Protein AF-A0A1E3VII5-F1 (afdb_monomer)

Mean predicted aligned error: 8.25 Å

Secondary structure (DSSP, 8-state):
----PPPP-TTTS-HHHHHHHHHHHHHSTT---PPPPHHHHHHHHHHHHH--SS--PPP-

Foldseek 3Di:
DPPPDDDDCLVPDQLVRVQVVVQCVCVPPPHDDDGGDSVNSVVVSVVVVVVPPDDDDDDD

Structure (mmCIF, N/CA/C/O backbone):
data_AF-A0A1E3VII5-F1
#
_entry.id   AF-A0A1E3VII5-F1
#
loop_
_atom_site.group_PDB
_atom_site.id
_atom_site.type_symbol
_atom_site.label_atom_id
_atom_site.label_alt_id
_atom_site.label_comp_id
_atom_site.label_asym_id
_atom_site.label_entity_id
_atom_site.label_seq_id
_atom_site.pdbx_PDB_ins_code
_atom_site.Cartn_x
_atom_site.Cartn_y
_atom_site.Cartn_z
_atom_site.occupancy
_atom_site.B_iso_or_equiv
_atom_site.auth_seq_id
_atom_site.auth_comp_id
_atom_site.auth_asym_id
_atom_site.auth_atom_id
_atom_site.pdbx_PDB_model_num
ATOM 1 N N . MET A 1 1 ? 18.007 22.213 2.466 1.00 47.22 1 MET A N 1
ATOM 2 C CA . MET A 1 1 ? 17.978 20.746 2.627 1.00 47.22 1 MET A CA 1
ATOM 3 C C . MET A 1 1 ? 16.603 20.349 3.133 1.00 47.22 1 MET A C 1
ATOM 5 O O . MET A 1 1 ? 16.268 20.685 4.264 1.00 47.22 1 MET A O 1
ATOM 9 N N . GLY A 1 2 ? 15.766 19.750 2.282 1.00 63.66 2 GLY A N 1
ATOM 10 C CA . GLY A 1 2 ? 14.476 19.214 2.721 1.00 63.66 2 GLY A CA 1
ATOM 11 C C . GLY A 1 2 ? 14.729 18.100 3.732 1.00 63.66 2 GLY A C 1
ATOM 12 O O . GLY A 1 2 ? 15.584 17.250 3.501 1.00 63.66 2 GLY A O 1
ATOM 13 N N . ARG A 1 3 ? 14.053 18.140 4.881 1.00 66.12 3 ARG A N 1
ATOM 14 C CA . ARG A 1 3 ? 14.144 17.075 5.884 1.00 66.12 3 ARG A CA 1
ATOM 15 C C . ARG A 1 3 ? 13.623 15.813 5.188 1.00 66.12 3 ARG A C 1
ATOM 17 O O . ARG A 1 3 ? 12.447 15.791 4.848 1.00 66.12 3 ARG A O 1
ATOM 24 N N . GLY A 1 4 ? 14.475 14.828 4.900 1.00 80.62 4 GLY A N 1
ATOM 25 C CA . GLY A 1 4 ? 14.142 13.596 4.158 1.00 80.62 4 GLY A CA 1
ATOM 26 C C . GLY A 1 4 ? 13.198 12.642 4.904 1.00 80.62 4 GLY A C 1
ATOM 27 O O . GLY A 1 4 ? 13.331 11.430 4.801 1.00 80.62 4 GLY A O 1
ATOM 28 N N . ILE A 1 5 ? 12.287 13.189 5.702 1.00 83.50 5 ILE A N 1
ATOM 29 C CA . ILE A 1 5 ? 11.284 12.479 6.480 1.00 83.50 5 ILE A CA 1
ATOM 30 C C . ILE A 1 5 ? 10.008 12.380 5.652 1.00 83.50 5 ILE A C 1
ATOM 32 O O . ILE A 1 5 ? 9.470 13.390 5.197 1.00 83.50 5 ILE A O 1
ATOM 36 N N . MET A 1 6 ? 9.521 11.156 5.469 1.00 86.69 6 MET A N 1
ATOM 37 C CA . MET A 1 6 ? 8.203 10.914 4.895 1.00 86.69 6 MET A CA 1
ATOM 38 C C . MET A 1 6 ? 7.140 11.348 5.921 1.00 86.69 6 MET A C 1
ATOM 40 O O . MET A 1 6 ? 7.134 10.823 7.035 1.00 86.69 6 MET A O 1
ATOM 44 N N . PRO A 1 7 ? 6.246 12.298 5.592 1.00 86.25 7 PRO A N 1
ATOM 45 C CA . PRO A 1 7 ? 5.138 12.653 6.471 1.00 86.25 7 PRO A CA 1
ATOM 46 C C . PRO A 1 7 ? 4.193 11.468 6.684 1.00 86.25 7 PRO A C 1
ATOM 48 O O . PRO A 1 7 ? 4.008 10.646 5.789 1.00 86.25 7 PRO A O 1
ATOM 51 N N . ALA A 1 8 ? 3.541 11.409 7.845 1.00 88.19 8 ALA A N 1
ATOM 52 C CA . ALA A 1 8 ? 2.484 10.433 8.073 1.00 88.19 8 ALA A CA 1
ATOM 53 C C . ALA A 1 8 ? 1.244 10.766 7.224 1.00 88.19 8 ALA A C 1
ATOM 55 O O . ALA A 1 8 ? 0.799 11.915 7.172 1.00 88.19 8 ALA A O 1
ATOM 56 N N . PHE A 1 9 ? 0.661 9.742 6.598 1.00 90.12 9 PHE A N 1
ATOM 57 C CA . PHE A 1 9 ? -0.565 9.856 5.796 1.00 90.12 9 PHE A CA 1
ATOM 58 C C . PHE A 1 9 ? -1.787 9.200 6.457 1.00 90.12 9 PHE A C 1
ATOM 60 O O . PHE A 1 9 ? -2.862 9.209 5.862 1.00 90.12 9 PHE A O 1
ATOM 67 N N . LYS A 1 10 ? -1.652 8.671 7.687 1.00 86.19 10 LYS A N 1
ATOM 68 C CA . LYS A 1 10 ? -2.711 7.906 8.378 1.00 86.19 10 LYS A CA 1
ATOM 69 C C . LYS A 1 10 ? -4.039 8.672 8.475 1.00 86.19 10 LYS A C 1
ATOM 71 O O . LYS A 1 10 ? -5.096 8.076 8.315 1.00 86.19 10 LYS A O 1
ATOM 76 N N . ASP A 1 11 ? -3.962 9.987 8.683 1.00 88.50 11 ASP A N 1
ATOM 77 C CA . ASP A 1 11 ? -5.124 10.867 8.866 1.00 88.50 11 ASP A CA 1
ATOM 78 C C . ASP A 1 11 ? -5.605 11.501 7.549 1.00 88.50 11 ASP A C 1
ATOM 80 O O . ASP A 1 11 ? -6.565 12.266 7.538 1.00 88.50 11 ASP A O 1
ATOM 84 N N . ARG A 1 12 ? -4.910 11.233 6.435 1.00 92.81 12 ARG A N 1
ATOM 85 C CA . ARG A 1 12 ? -5.184 11.836 5.121 1.00 92.81 12 ARG A CA 1
ATOM 86 C C . ARG A 1 12 ? -5.757 10.853 4.112 1.00 92.81 12 ARG A C 1
ATOM 88 O O . ARG A 1 12 ? -6.393 11.302 3.169 1.00 92.81 12 ARG A O 1
ATOM 95 N N . LEU A 1 13 ? -5.489 9.560 4.282 1.00 95.31 13 LEU A N 1
ATOM 96 C CA . LEU A 1 13 ? -5.907 8.508 3.362 1.00 95.31 13 LEU A CA 1
ATOM 97 C C . LEU A 1 13 ? -6.697 7.421 4.103 1.00 95.31 13 LEU A C 1
ATOM 99 O O . LEU A 1 13 ? -6.312 6.950 5.183 1.00 95.31 13 LEU A O 1
ATOM 103 N N . SER A 1 14 ? -7.7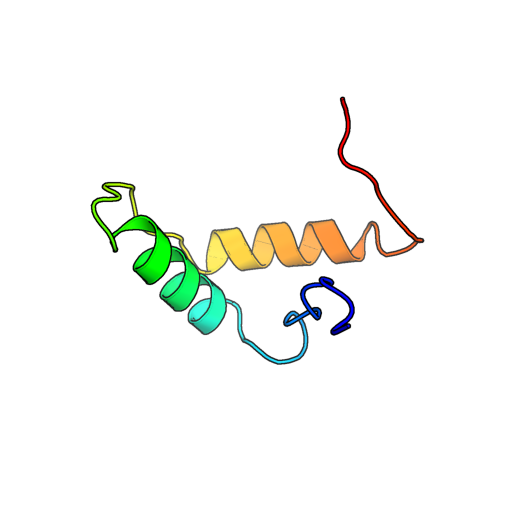91 6.991 3.485 1.00 96.44 14 SER A N 1
ATOM 104 C CA . SER A 1 14 ? -8.563 5.815 3.890 1.00 96.44 14 SER A CA 1
ATOM 105 C C . SER A 1 14 ? -7.775 4.514 3.676 1.00 96.44 14 SER A C 1
ATOM 107 O O . SER A 1 14 ? -6.745 4.485 3.000 1.00 96.44 14 SER A O 1
ATOM 109 N N . ASP A 1 15 ? -8.240 3.409 4.266 1.00 96.12 15 ASP A N 1
ATOM 110 C CA . ASP A 1 15 ? -7.6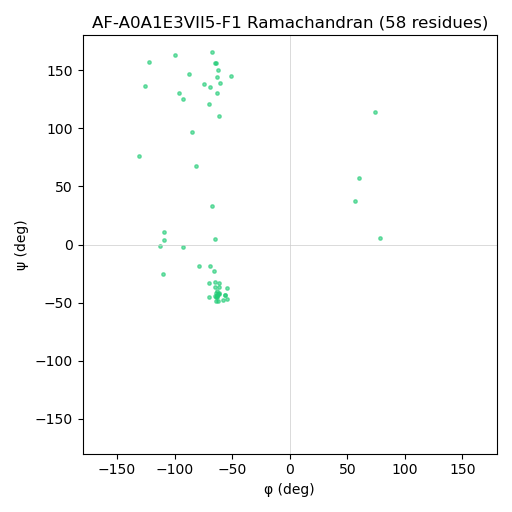10 2.090 4.083 1.00 96.12 15 ASP A CA 1
ATOM 111 C C . ASP A 1 15 ? -7.630 1.625 2.621 1.00 96.12 15 ASP A C 1
ATOM 113 O O . ASP A 1 15 ? -6.689 0.981 2.156 1.00 96.12 15 ASP A O 1
ATOM 117 N N . GLU A 1 16 ? -8.679 1.988 1.886 1.00 97.44 16 GLU A N 1
ATOM 118 C CA . GLU A 1 16 ? -8.856 1.672 0.469 1.00 97.44 16 GLU A CA 1
ATOM 119 C C . GLU A 1 16 ? -7.874 2.450 -0.408 1.00 97.44 16 GLU A C 1
ATOM 121 O O . GLU A 1 16 ? -7.208 1.862 -1.259 1.00 97.44 16 GLU A O 1
ATOM 126 N N . GLU A 1 17 ? -7.711 3.752 -0.162 1.0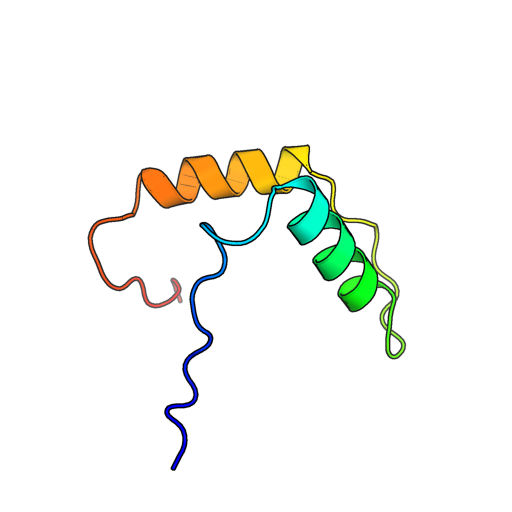0 97.81 17 GLU A N 1
ATOM 127 C CA . GLU A 1 17 ? -6.751 4.585 -0.895 1.00 97.81 17 GLU A CA 1
ATOM 128 C C . GLU A 1 17 ? -5.309 4.139 -0.645 1.00 97.81 17 GLU A C 1
ATOM 130 O O . GLU A 1 17 ? -4.517 4.039 -1.583 1.00 97.81 17 GLU A O 1
ATOM 135 N N . ILE A 1 18 ? -4.964 3.808 0.604 1.00 96.50 18 ILE A N 1
ATOM 136 C CA . ILE A 1 18 ? -3.635 3.276 0.930 1.00 96.50 18 ILE A CA 1
ATOM 137 C C . ILE A 1 18 ? -3.408 1.936 0.223 1.00 96.50 18 ILE A C 1
ATOM 139 O O . ILE A 1 18 ? -2.342 1.729 -0.358 1.00 96.50 18 ILE A O 1
ATOM 143 N N . ALA A 1 19 ? -4.396 1.037 0.236 1.00 97.62 19 ALA A N 1
ATOM 144 C CA . ALA A 1 19 ? -4.306 -0.247 -0.451 1.00 97.62 19 ALA A CA 1
ATOM 145 C C . ALA A 1 19 ? -4.132 -0.081 -1.970 1.00 97.62 19 ALA A C 1
ATOM 147 O O . ALA A 1 19 ? -3.296 -0.763 -2.569 1.00 97.62 19 ALA A O 1
ATOM 148 N N . ALA A 1 20 ? -4.856 0.855 -2.587 1.00 97.94 20 ALA A N 1
ATOM 149 C CA . ALA A 1 20 ? -4.749 1.152 -4.012 1.00 97.94 20 ALA A CA 1
ATOM 150 C C . ALA A 1 20 ? -3.363 1.704 -4.382 1.00 97.94 20 ALA A C 1
ATOM 152 O O . ALA A 1 20 ? -2.721 1.190 -5.299 1.00 97.94 20 ALA A O 1
ATOM 153 N N . VAL A 1 21 ? -2.859 2.694 -3.636 1.00 96.62 21 VAL A N 1
ATOM 154 C CA . VAL A 1 21 ? -1.525 3.274 -3.867 1.00 96.62 21 VAL A CA 1
ATOM 155 C C . VAL A 1 21 ? -0.429 2.228 -3.650 1.00 96.62 21 VAL A C 1
ATOM 157 O O . VAL A 1 21 ? 0.474 2.100 -4.476 1.00 96.62 21 VAL A O 1
ATOM 160 N N . ALA A 1 22 ? -0.511 1.441 -2.575 1.00 96.25 22 ALA A N 1
ATOM 161 C CA . ALA A 1 22 ? 0.462 0.389 -2.289 1.00 96.25 22 ALA A CA 1
ATOM 162 C C . ALA A 1 22 ? 0.460 -0.705 -3.365 1.00 96.25 22 ALA A C 1
ATOM 164 O O . ALA A 1 22 ? 1.525 -1.175 -3.768 1.00 96.25 22 ALA A O 1
ATOM 165 N N . THR A 1 23 ? -0.723 -1.081 -3.858 1.00 97.88 23 THR A N 1
ATOM 166 C CA . THR A 1 23 ? -0.866 -2.025 -4.972 1.00 97.88 23 THR A CA 1
ATOM 167 C C . THR A 1 23 ? -0.232 -1.466 -6.237 1.00 97.88 23 THR A C 1
ATOM 169 O O . THR A 1 23 ? 0.599 -2.144 -6.831 1.00 97.88 23 THR A O 1
ATOM 172 N N . TYR A 1 24 ? -0.539 -0.215 -6.595 1.00 97.00 24 TYR A N 1
ATOM 173 C CA . TYR A 1 24 ? 0.068 0.444 -7.748 1.00 97.00 24 TYR A CA 1
ATOM 174 C C . TYR A 1 24 ? 1.597 0.409 -7.668 1.00 97.00 24 TYR A C 1
ATOM 176 O O . TYR A 1 24 ? 2.245 0.007 -8.626 1.00 97.00 24 TYR A O 1
ATOM 184 N N . ILE A 1 25 ? 2.187 0.744 -6.517 1.00 96.19 25 ILE A N 1
ATOM 185 C CA . ILE A 1 25 ? 3.645 0.697 -6.328 1.00 96.19 25 ILE A CA 1
ATOM 186 C C . ILE A 1 25 ? 4.192 -0.733 -6.486 1.00 96.19 25 ILE A C 1
ATOM 188 O O . ILE A 1 25 ? 5.223 -0.928 -7.132 1.00 96.19 25 ILE A O 1
ATOM 192 N N . ARG A 1 26 ? 3.501 -1.736 -5.927 1.00 97.12 26 ARG A N 1
ATOM 193 C CA . ARG A 1 26 ? 3.885 -3.158 -5.986 1.00 97.12 26 ARG A CA 1
ATOM 194 C C . ARG A 1 26 ? 3.843 -3.778 -7.377 1.00 97.12 26 ARG A C 1
ATOM 196 O O . ARG A 1 26 ? 4.500 -4.793 -7.575 1.00 97.12 26 ARG A O 1
ATOM 203 N N . THR A 1 27 ? 3.076 -3.208 -8.296 1.00 97.44 27 THR A N 1
ATOM 204 C CA . THR A 1 27 ? 2.932 -3.722 -9.667 1.00 97.44 27 THR A CA 1
ATOM 205 C C . THR A 1 27 ? 3.534 -2.783 -10.713 1.00 97.44 27 THR A C 1
ATOM 207 O O . THR A 1 27 ? 3.465 -3.052 -11.909 1.00 97.44 27 THR A O 1
ATOM 210 N N . SER A 1 28 ? 4.075 -1.639 -10.288 1.00 97.12 28 SER A N 1
ATOM 211 C CA . SER A 1 28 ? 4.678 -0.641 -11.174 1.00 97.12 28 SER A CA 1
ATOM 212 C C . SER A 1 28 ? 6.194 -0.765 -11.200 1.00 97.12 28 SER A C 1
ATOM 214 O O . SER A 1 28 ? 6.807 -1.356 -10.315 1.00 97.12 28 SER A O 1
ATOM 216 N N . TRP A 1 29 ? 6.810 -0.159 -12.216 1.00 96.12 29 TRP A N 1
ATOM 217 C CA . TRP A 1 29 ? 8.269 -0.069 -12.354 1.00 96.12 29 TRP A CA 1
ATOM 218 C C . TRP A 1 29 ? 8.984 -1.427 -12.359 1.00 96.12 29 TRP A C 1
ATOM 220 O O . TRP A 1 29 ? 10.079 -1.562 -11.824 1.00 96.12 29 TRP A O 1
ATOM 230 N N . GLY A 1 30 ? 8.362 -2.429 -12.986 1.00 96.38 30 GLY A N 1
ATOM 231 C CA . GLY A 1 30 ? 8.928 -3.775 -13.101 1.00 96.38 30 GLY A CA 1
ATOM 232 C C . GLY A 1 30 ? 8.786 -4.629 -11.840 1.00 96.38 30 GLY A C 1
ATOM 233 O O . GLY A 1 30 ? 9.304 -5.741 -11.815 1.00 96.38 30 GLY A O 1
ATOM 234 N N . ASN A 1 31 ? 8.085 -4.140 -10.812 1.00 95.81 31 ASN A N 1
ATOM 235 C CA . ASN A 1 31 ? 7.685 -4.959 -9.677 1.00 95.81 31 ASN A CA 1
ATOM 236 C C . ASN A 1 31 ? 6.530 -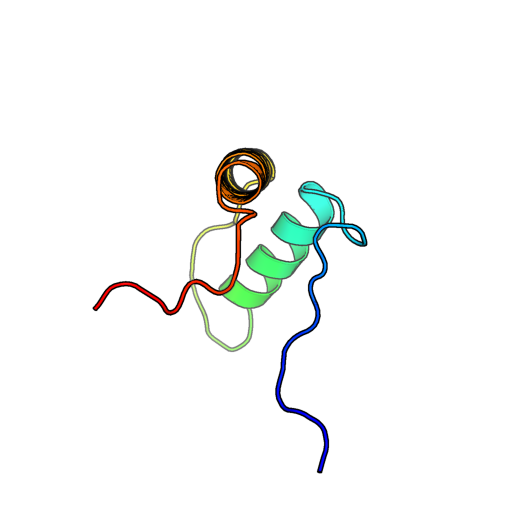5.892 -10.083 1.00 95.81 31 ASN A C 1
ATOM 238 O O . ASN A 1 31 ? 5.595 -5.454 -10.752 1.00 95.81 31 ASN A O 1
ATOM 242 N N . ASP A 1 32 ? 6.576 -7.150 -9.643 1.00 95.50 32 ASP A N 1
ATOM 243 C CA . ASP A 1 32 ? 5.533 -8.154 -9.897 1.00 95.50 32 ASP A CA 1
ATOM 244 C C . ASP A 1 32 ? 5.141 -8.846 -8.585 1.00 95.50 32 ASP A C 1
ATOM 246 O O . ASP A 1 32 ? 5.582 -9.948 -8.256 1.00 95.50 32 ASP A O 1
ATOM 250 N N . PHE A 1 33 ? 4.364 -8.133 -7.766 1.00 95.81 33 PHE A N 1
ATOM 251 C CA . PHE A 1 33 ? 3.846 -8.635 -6.495 1.00 95.81 33 PHE A CA 1
ATOM 252 C C . PHE A 1 33 ? 2.319 -8.588 -6.456 1.00 95.81 33 PHE A C 1
ATOM 254 O O . PHE A 1 33 ? 1.675 -7.779 -7.121 1.00 95.81 33 PHE A O 1
ATOM 261 N N . GLY A 1 34 ? 1.731 -9.420 -5.594 1.00 94.88 34 GLY A N 1
ATOM 262 C CA . GLY A 1 34 ? 0.284 -9.448 -5.388 1.00 94.88 34 GLY A CA 1
ATOM 263 C C . GLY A 1 34 ? -0.287 -8.156 -4.774 1.00 94.88 34 GLY A C 1
ATOM 264 O O . GLY A 1 34 ? 0.430 -7.427 -4.065 1.00 94.88 34 GLY A O 1
ATOM 265 N N . PRO A 1 35 ? -1.592 -7.900 -4.996 1.00 96.44 35 PRO A N 1
ATOM 266 C CA . PRO A 1 35 ? -2.268 -6.701 -4.519 1.00 96.44 35 PRO A CA 1
ATOM 267 C C . PRO A 1 35 ? -2.313 -6.635 -2.991 1.00 96.44 35 PRO A C 1
ATOM 269 O O . PRO A 1 35 ? -2.241 -7.645 -2.287 1.00 96.44 35 PRO A O 1
ATOM 272 N N . VAL A 1 36 ? -2.451 -5.418 -2.475 1.00 97.12 36 VAL A N 1
ATOM 273 C CA . VAL A 1 36 ? -2.673 -5.153 -1.053 1.00 97.12 36 VAL A CA 1
ATOM 274 C C . VAL A 1 36 ? -4.172 -4.988 -0.821 1.00 97.12 36 VAL A C 1
ATOM 276 O O . VAL A 1 36 ? -4.824 -4.229 -1.531 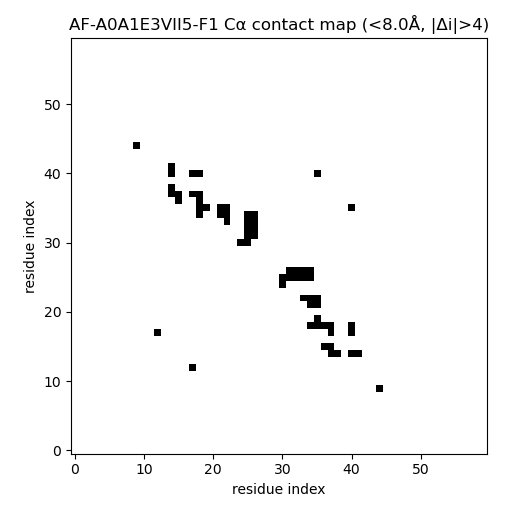1.00 97.12 36 VAL A O 1
ATOM 279 N N . SER A 1 37 ? -4.725 -5.687 0.173 1.00 97.56 37 SER A N 1
ATOM 280 C CA . SER A 1 37 ? -6.132 -5.540 0.560 1.00 97.56 37 SER A CA 1
ATOM 281 C C . SER A 1 37 ? -6.320 -4.421 1.585 1.00 97.56 37 SER A C 1
ATOM 283 O O . SER A 1 37 ? -5.479 -4.218 2.462 1.00 97.56 37 SER A O 1
ATOM 285 N N . SER A 1 38 ? -7.461 -3.732 1.526 1.00 96.69 38 SER A N 1
ATOM 286 C CA . SER A 1 38 ? -7.840 -2.713 2.517 1.00 96.69 38 SER A CA 1
ATOM 287 C C . SER A 1 38 ? -7.966 -3.297 3.927 1.00 96.69 38 SER A C 1
ATOM 289 O O . SER A 1 38 ? -7.523 -2.673 4.887 1.00 96.69 38 SER A O 1
ATOM 291 N N . THR A 1 39 ? -8.458 -4.535 4.064 1.00 97.19 39 THR A N 1
ATOM 292 C CA . THR A 1 39 ? -8.506 -5.253 5.350 1.00 97.19 39 THR A CA 1
ATOM 293 C C . THR A 1 39 ? -7.126 -5.359 5.991 1.00 97.19 39 THR A C 1
ATOM 295 O O . THR A 1 39 ? -6.975 -5.086 7.179 1.00 97.19 39 THR A O 1
ATOM 298 N N . ARG A 1 40 ? -6.095 -5.680 5.199 1.00 95.94 40 ARG A N 1
ATOM 299 C CA . ARG A 1 40 ? -4.724 -5.766 5.705 1.00 95.94 40 ARG A CA 1
ATOM 300 C C . ARG A 1 40 ? -4.204 -4.408 6.174 1.00 95.94 40 ARG A C 1
ATOM 302 O O . ARG A 1 40 ? -3.478 -4.343 7.163 1.00 95.94 40 ARG A O 1
ATOM 309 N N . VAL A 1 41 ? -4.567 -3.327 5.483 1.00 95.88 41 VAL A N 1
ATOM 310 C CA . VAL A 1 41 ? -4.212 -1.966 5.909 1.00 95.88 41 VAL A CA 1
ATOM 311 C C . VAL A 1 41 ? -4.897 -1.621 7.233 1.00 95.88 41 VAL A C 1
ATOM 313 O O . VAL A 1 41 ? -4.226 -1.135 8.141 1.00 95.88 41 VAL A O 1
ATOM 316 N N . ALA A 1 42 ? -6.184 -1.942 7.383 1.00 95.31 42 ALA A N 1
ATOM 317 C CA . ALA A 1 42 ? -6.944 -1.690 8.607 1.00 95.31 42 ALA A CA 1
ATOM 318 C C . ALA A 1 42 ? -6.365 -2.440 9.824 1.00 95.31 42 ALA A C 1
ATOM 320 O O . ALA A 1 42 ? -6.217 -1.861 10.903 1.00 95.31 42 ALA A O 1
ATOM 321 N N . GLU A 1 43 ? -5.976 -3.70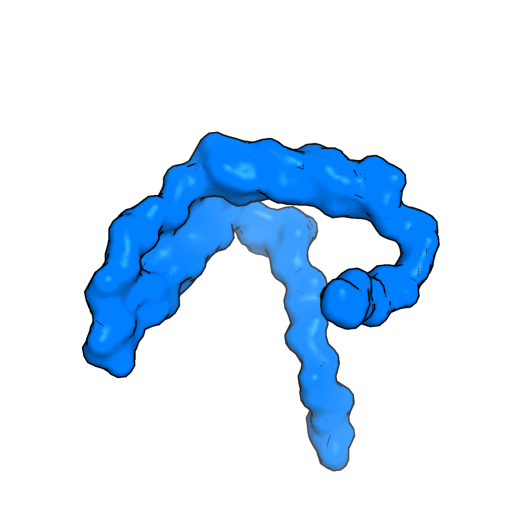8 9.650 1.00 95.12 43 GLU A N 1
ATOM 322 C CA . GLU A 1 43 ? -5.293 -4.501 10.684 1.00 95.12 43 GLU A CA 1
ATOM 323 C C . GLU A 1 43 ? -3.992 -3.829 11.144 1.00 95.12 43 GLU A C 1
ATOM 325 O O . GLU A 1 43 ? -3.761 -3.656 12.344 1.00 95.12 43 GLU A O 1
ATOM 330 N N . ILE A 1 44 ? -3.163 -3.394 10.190 1.00 93.12 44 ILE A N 1
ATOM 331 C CA . ILE A 1 44 ? -1.903 -2.706 10.486 1.00 93.12 44 ILE A CA 1
ATOM 332 C C . ILE A 1 44 ? -2.179 -1.371 11.185 1.00 93.12 44 ILE A C 1
ATOM 334 O O . ILE A 1 44 ? -1.554 -1.079 12.205 1.00 93.12 44 ILE A O 1
ATOM 338 N N . ARG A 1 45 ? -3.144 -0.583 10.699 1.00 91.12 45 ARG A N 1
ATOM 339 C CA . ARG A 1 45 ? -3.532 0.704 11.292 1.00 91.12 45 ARG A CA 1
ATOM 340 C C . ARG A 1 45 ? -3.929 0.544 12.758 1.00 91.12 45 ARG A C 1
ATOM 342 O O . ARG A 1 45 ? -3.480 1.323 13.596 1.00 91.12 45 ARG A O 1
ATOM 349 N N . LYS A 1 46 ? -4.701 -0.497 13.080 1.00 91.06 46 LYS A N 1
ATOM 350 C CA . LYS A 1 46 ? -5.074 -0.829 14.459 1.00 91.06 46 LYS A CA 1
ATOM 351 C C . LY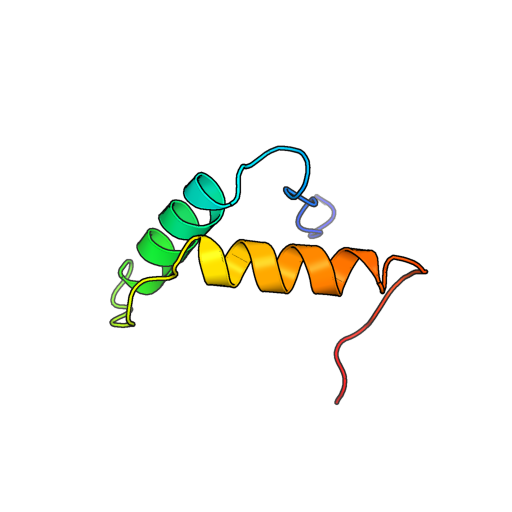S A 1 46 ? -3.850 -1.178 15.312 1.00 91.06 46 LYS A C 1
ATOM 353 O O . LYS A 1 46 ? -3.728 -0.677 16.426 1.00 91.06 46 LYS A O 1
ATOM 358 N N . SER A 1 47 ? -2.912 -1.963 14.779 1.00 88.81 47 SER A N 1
ATOM 359 C CA . SER A 1 47 ? -1.672 -2.304 15.498 1.00 88.81 47 SER A CA 1
ATOM 360 C C . SER A 1 47 ? -0.763 -1.088 15.750 1.00 88.81 47 SER A C 1
ATOM 362 O O . SER A 1 47 ? -0.126 -0.990 16.795 1.00 88.81 47 SER A O 1
ATOM 364 N N . MET A 1 48 ? -0.759 -0.103 14.845 1.00 81.38 48 MET A N 1
ATOM 365 C CA . MET A 1 48 ? 0.016 1.134 15.000 1.00 81.38 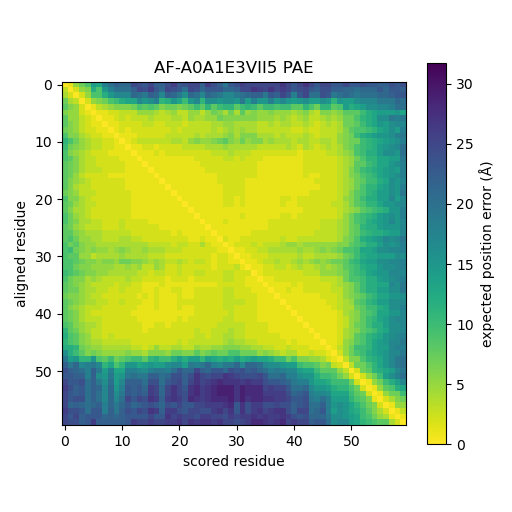48 MET A CA 1
ATOM 366 C C . MET A 1 48 ? -0.533 2.045 16.102 1.00 81.38 48 MET A C 1
ATOM 368 O O . MET A 1 48 ? 0.249 2.698 16.788 1.00 81.38 48 MET A O 1
ATOM 372 N N . THR A 1 49 ? -1.854 2.071 16.315 1.00 66.44 49 THR A N 1
ATOM 373 C CA . THR A 1 49 ? -2.454 2.852 17.412 1.00 66.44 49 THR A CA 1
ATOM 374 C C . THR A 1 49 ? -2.136 2.298 18.803 1.00 66.44 49 THR A C 1
ATOM 376 O O . THR A 1 49 ? -2.215 3.039 19.775 1.00 66.44 49 THR A O 1
ATOM 379 N N . GLU A 1 50 ? -1.713 1.034 18.903 1.00 57.03 50 GLU A N 1
ATOM 380 C CA . GLU A 1 50 ? -1.239 0.429 20.158 1.00 57.03 50 GLU A CA 1
ATOM 381 C C . GLU A 1 50 ? 0.213 0.836 20.489 1.00 57.03 50 GLU A C 1
ATOM 383 O O . GLU A 1 50 ? 0.631 0.773 21.639 1.00 57.03 50 GLU A O 1
ATOM 388 N N . THR A 1 51 ? 0.970 1.321 19.492 1.00 53.34 51 THR A N 1
ATOM 389 C CA . THR A 1 51 ? 2.404 1.666 19.599 1.00 53.34 51 THR A CA 1
ATOM 390 C C . THR A 1 51 ? 2.672 3.186 19.562 1.00 53.34 51 THR A C 1
ATOM 392 O O . THR A 1 51 ? 3.821 3.607 19.494 1.00 53.34 51 THR A O 1
ATOM 395 N N . ASP A 1 52 ? 1.657 4.056 19.657 1.00 47.62 52 ASP A N 1
ATOM 396 C CA . ASP A 1 52 ? 1.799 5.528 19.495 1.00 47.62 52 ASP A CA 1
ATOM 397 C C . ASP A 1 52 ? 2.659 6.238 20.580 1.00 47.62 52 ASP A C 1
ATOM 399 O O . ASP A 1 52 ? 2.855 7.451 20.551 1.00 47.62 52 ASP A O 1
ATOM 403 N N . GLY A 1 53 ? 3.277 5.496 21.502 1.00 46.62 53 GLY A N 1
ATOM 404 C CA . GLY A 1 53 ? 4.310 5.993 22.410 1.00 46.62 53 GLY A CA 1
ATOM 405 C C . GLY A 1 53 ? 5.713 6.049 21.789 1.00 46.62 53 GLY A C 1
ATOM 406 O O . GLY A 1 53 ? 6.593 5.330 22.238 1.00 46.62 53 GLY A O 1
ATOM 407 N N . GLY A 1 54 ? 5.938 6.929 20.808 1.00 46.81 54 GLY A N 1
ATOM 408 C CA . GLY A 1 54 ? 7.263 7.490 20.489 1.00 46.81 54 GLY A CA 1
ATOM 409 C C . GLY A 1 54 ? 8.301 6.594 19.784 1.00 46.81 54 GLY A C 1
ATOM 410 O O . GLY A 1 54 ? 8.902 5.707 20.373 1.00 46.81 54 GLY A O 1
ATOM 411 N N . GLY A 1 55 ? 8.641 6.958 18.542 1.00 51.81 55 GLY A N 1
ATOM 412 C CA . GLY A 1 55 ? 9.995 6.786 17.987 1.00 51.81 55 GLY A CA 1
ATOM 413 C C . GLY A 1 55 ? 10.548 5.358 17.911 1.00 51.81 55 GLY A C 1
ATOM 414 O O . GLY A 1 55 ? 11.621 5.089 18.440 1.00 51.81 55 GLY A O 1
ATOM 415 N N . GLY A 1 56 ? 9.862 4.446 17.224 1.00 43.03 56 GLY A N 1
ATOM 416 C CA . GLY A 1 56 ? 10.369 3.091 16.991 1.00 43.03 56 GLY A CA 1
ATOM 417 C C . GLY A 1 56 ? 11.287 3.007 15.772 1.00 43.03 56 GLY A C 1
ATOM 418 O O . GLY A 1 56 ? 10.809 2.862 14.648 1.00 43.03 56 GLY A O 1
ATOM 419 N N . SER A 1 57 ? 12.603 3.057 15.991 1.00 42.34 57 SER A N 1
ATOM 420 C CA . SER A 1 57 ? 13.577 2.431 15.085 1.00 42.34 57 SER A CA 1
ATOM 421 C C . SER A 1 57 ? 13.182 0.967 14.823 1.00 42.34 57 SER A C 1
ATOM 423 O O . SER A 1 57 ? 12.667 0.316 15.736 1.00 42.34 57 SER A O 1
ATOM 425 N N . PRO A 1 58 ? 13.417 0.425 13.615 1.00 53.31 58 PRO A N 1
ATOM 426 C CA . PRO A 1 58 ? 13.058 -0.954 13.306 1.00 53.31 58 PRO A CA 1
ATOM 427 C C . PRO A 1 58 ? 13.844 -1.935 14.198 1.00 53.31 58 PRO A C 1
ATOM 429 O 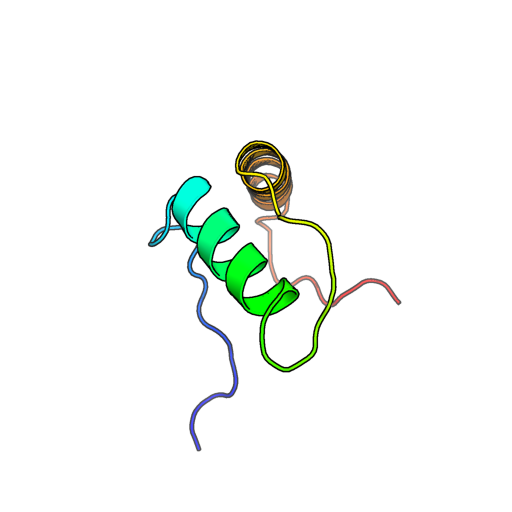O . PRO A 1 58 ? 15.009 -1.663 14.515 1.00 53.31 58 PRO A O 1
ATOM 432 N N . PRO A 1 59 ? 13.237 -3.062 14.617 1.00 57.81 59 PRO A N 1
ATOM 433 C CA . PRO A 1 59 ? 13.986 -4.142 15.248 1.00 57.81 59 PRO A CA 1
ATOM 434 C C . PRO A 1 59 ? 15.045 -4.663 14.266 1.00 57.81 59 PRO A C 1
ATOM 436 O O . PRO A 1 59 ? 14.793 -4.727 13.061 1.00 57.81 59 PRO A O 1
ATOM 439 N N . GLN A 1 60 ? 16.233 -4.944 14.812 1.00 48.12 60 GLN A N 1
ATOM 440 C CA . GLN A 1 60 ? 17.402 -5.472 14.098 1.00 48.12 60 GLN A CA 1
ATOM 441 C C . GLN A 1 60 ? 17.089 -6.813 13.430 1.00 48.12 60 GLN A C 1
ATOM 443 O O . GLN A 1 60 ? 16.397 -7.629 14.082 1.00 48.12 60 GLN A O 1
#

InterPro domains:
  IPR036909 Cytochrome c-like domain superfamily [G3DSA:1.10.760.10] (2-53)
  IPR036909 Cytochrome c-like domain superfamily [SSF46626] (4-56)

Nearest PDB structures (foldseek):
  2fh0-assembly1_A  TM=4.087E-01  e=6.786E+00  Saccharomyces cerevisiae
  6sc9-assembly1_A  TM=3.369E-01  e=8.288E+00  Homo sapiens
  6sc7-assembly1_A  TM=3.364E-01  e=8.860E+00  Homo sapiens

Radius of gyration: 13.74 Å; Cα contacts (8 Å, |Δi|>4): 32; chains: 1; bounding box: 27×30×36 Å

Sequence (60 aa):
MGRGIMPAFKDRLSDEEIAAVATYIRTSWGNDFGPVSSTRVAEIRKSMTETDGGGGSPPQ

Organism: NCBI:txid1774971

pLDDT: mean 83.54, std 18.62, range [42.34, 97.94]

Solvent-accessible surface area (backbone atoms only — not comparable to full-atom values): 3874 Å² total; per-residue (Å²): 131,81,76,92,67,82,79,88,51,77,94,77,46,55,43,58,55,50,19,51,53,51,24,50,57,35,53,36,94,86,36,88,54,79,78,50,52,35,67,61,43,47,55,49,53,56,57,49,68,76,57,72,80,68,87,80,74,79,85,129